Protein AF-A0A3A4PNU7-F1 (afdb_monomer_lite)

Radius of gyration: 18.16 Å; chains: 1; bounding box: 37×36×49 Å

Secondary structure (DSSP, 8-state):
----HHHHHHHHHHHHHHHHHHHHSSS--HHHHHHHHHHHHHHHHHHHHHHHHHHHHHHHHS-HHHHHHHHHHHHHHHHHHHHHS-S------

Structure (mmCIF, N/CA/C/O backbone):
data_AF-A0A3A4PNU7-F1
#
_entry.id   AF-A0A3A4PNU7-F1
#
loop_
_atom_site.group_PDB
_atom_site.id
_atom_site.type_symbol
_atom_site.label_atom_id
_atom_site.label_alt_id
_atom_site.label_comp_id
_atom_site.label_asym_id
_atom_site.label_entity_id
_atom_site.label_seq_id
_atom_site.pdbx_PDB_ins_code
_atom_site.Cartn_x
_atom_site.Cartn_y
_atom_site.Cartn_z
_atom_site.occupancy
_atom_site.B_iso_or_equiv
_atom_site.auth_seq_id
_atom_site.auth_comp_id
_atom_site.auth_asym_id
_atom_site.auth_atom_id
_atom_site.pdbx_PDB_model_num
ATOM 1 N N . MET A 1 1 ? 14.406 -14.915 -0.365 1.00 39.78 1 MET A N 1
ATOM 2 C CA . MET A 1 1 ? 12.944 -15.035 -0.160 1.00 39.78 1 MET A CA 1
ATOM 3 C C . MET A 1 1 ? 12.220 -14.282 -1.271 1.00 39.78 1 MET A C 1
ATOM 5 O O . MET A 1 1 ? 12.291 -13.060 -1.291 1.00 39.78 1 MET A O 1
ATOM 9 N N . ARG A 1 2 ? 11.593 -14.981 -2.230 1.00 46.28 2 ARG A N 1
ATOM 10 C CA . ARG A 1 2 ? 10.769 -14.363 -3.287 1.00 46.28 2 ARG A CA 1
ATOM 11 C C . ARG A 1 2 ? 9.304 -14.440 -2.850 1.00 46.28 2 ARG A C 1
ATOM 13 O O . ARG A 1 2 ? 8.682 -15.471 -3.051 1.00 46.28 2 ARG A O 1
ATOM 20 N N . GLY A 1 3 ? 8.793 -13.394 -2.207 1.00 55.84 3 GLY A N 1
ATOM 21 C CA . GLY A 1 3 ? 7.343 -13.216 -2.085 1.00 55.84 3 GLY A CA 1
ATOM 22 C C . GLY A 1 3 ? 6.834 -12.640 -3.399 1.00 55.84 3 GLY A C 1
ATOM 23 O O . GLY A 1 3 ? 7.395 -11.656 -3.884 1.00 55.84 3 GLY A O 1
ATOM 24 N N . THR A 1 4 ? 5.857 -13.285 -4.025 1.00 65.19 4 THR A N 1
ATOM 25 C CA . THR A 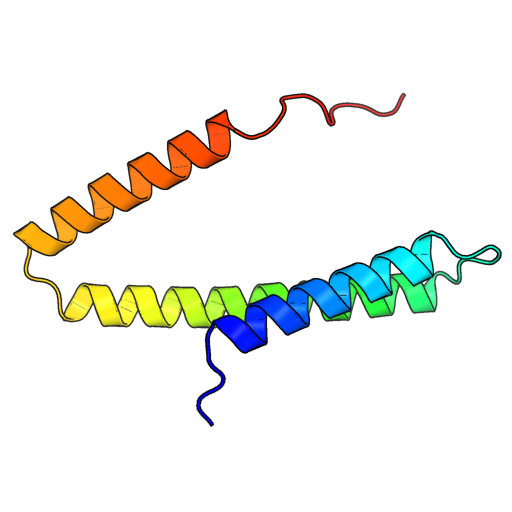1 4 ? 5.311 -12.829 -5.312 1.00 65.19 4 THR A CA 1
ATOM 26 C C . THR A 1 4 ? 4.486 -11.545 -5.129 1.00 65.19 4 THR A C 1
ATOM 28 O O . THR A 1 4 ? 3.891 -11.348 -4.072 1.00 65.19 4 THR A O 1
ATOM 31 N N . CYS A 1 5 ? 4.393 -10.666 -6.144 1.00 67.44 5 CYS A N 1
ATOM 32 C CA . CYS A 1 5 ? 3.578 -9.431 -6.069 1.00 67.44 5 CYS A CA 1
ATOM 33 C C . CYS A 1 5 ? 2.133 -9.689 -5.598 1.00 67.44 5 CYS A C 1
ATOM 35 O O . CYS A 1 5 ? 1.516 -8.840 -4.959 1.00 67.44 5 CYS A O 1
ATOM 37 N N . ARG A 1 6 ? 1.600 -10.884 -5.880 1.00 76.69 6 ARG A N 1
ATOM 38 C CA . ARG A 1 6 ? 0.277 -11.328 -5.436 1.00 76.69 6 ARG A CA 1
ATOM 39 C C . ARG A 1 6 ? 0.164 -11.410 -3.912 1.00 76.69 6 ARG A C 1
ATOM 41 O O . ARG A 1 6 ? -0.827 -10.949 -3.357 1.00 76.69 6 ARG A O 1
ATOM 48 N N . GLU A 1 7 ? 1.163 -11.970 -3.239 1.00 79.62 7 GLU A N 1
ATOM 49 C CA . GLU A 1 7 ? 1.168 -12.111 -1.778 1.00 79.62 7 GLU A CA 1
ATOM 50 C C . GLU A 1 7 ? 1.195 -10.751 -1.075 1.00 79.62 7 GLU A C 1
ATOM 52 O O . GLU A 1 7 ? 0.584 -10.583 -0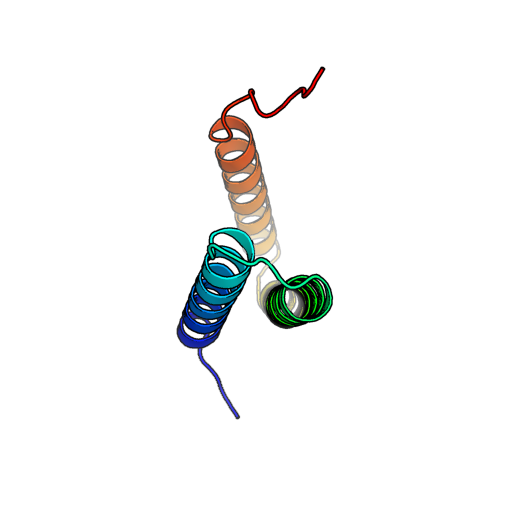.022 1.00 79.62 7 GLU A O 1
ATOM 57 N N . GLU A 1 8 ? 1.871 -9.759 -1.658 1.00 80.19 8 GLU A N 1
ATOM 58 C CA . GLU A 1 8 ? 1.926 -8.408 -1.088 1.00 80.19 8 GLU A CA 1
ATOM 59 C C . GLU A 1 8 ? 0.577 -7.702 -1.159 1.00 80.19 8 GLU A C 1
ATOM 61 O O . GLU A 1 8 ? 0.139 -7.102 -0.178 1.00 80.19 8 GLU A O 1
ATOM 66 N N . ILE A 1 9 ? -0.112 -7.833 -2.294 1.00 81.94 9 ILE A N 1
ATOM 67 C CA . ILE A 1 9 ? -1.454 -7.278 -2.480 1.00 81.94 9 ILE A CA 1
ATOM 68 C C . ILE A 1 9 ? -2.428 -7.910 -1.483 1.00 81.94 9 ILE A C 1
ATOM 70 O O . ILE A 1 9 ? -3.162 -7.186 -0.811 1.00 81.94 9 ILE A O 1
ATOM 74 N N . VAL A 1 10 ? -2.397 -9.240 -1.330 1.00 86.75 10 VAL A N 1
ATOM 75 C CA . VAL A 1 10 ? -3.235 -9.950 -0.348 1.00 86.75 10 VAL A CA 1
ATOM 76 C C . VAL A 1 10 ? -2.977 -9.418 1.065 1.00 86.75 10 VAL A C 1
ATOM 78 O O . VAL A 1 10 ? -3.921 -9.056 1.764 1.00 86.75 10 VAL A O 1
ATOM 81 N N . ARG A 1 11 ? -1.710 -9.236 1.457 1.00 88.88 11 ARG A N 1
ATOM 82 C CA . ARG A 1 11 ? -1.349 -8.692 2.779 1.00 88.88 11 ARG A CA 1
ATOM 83 C C . ARG A 1 11 ? -1.830 -7.260 3.006 1.00 88.88 11 ARG A C 1
ATOM 85 O O . ARG A 1 11 ? -2.157 -6.910 4.142 1.00 88.88 11 ARG A O 1
ATOM 92 N N . ILE A 1 12 ? -1.827 -6.416 1.972 1.00 92.38 12 ILE A N 1
ATOM 93 C CA . ILE A 1 12 ? -2.355 -5.045 2.052 1.00 92.38 12 ILE A CA 1
ATOM 94 C C . ILE A 1 12 ? -3.873 -5.083 2.248 1.00 92.38 12 ILE A C 1
ATOM 96 O O . ILE A 1 12 ? -4.388 -4.363 3.104 1.00 92.38 12 ILE A O 1
ATOM 100 N N . VAL A 1 13 ? -4.581 -5.945 1.511 1.00 93.38 13 VAL A N 1
ATOM 101 C CA . VAL A 1 13 ? -6.036 -6.124 1.650 1.00 93.38 13 VAL A CA 1
ATOM 102 C C . VAL A 1 13 ? -6.392 -6.609 3.054 1.00 93.38 13 VAL A C 1
ATOM 104 O O . VAL A 1 13 ? -7.212 -5.980 3.715 1.00 93.38 13 VAL A O 1
ATOM 107 N N . GLU A 1 14 ? -5.719 -7.642 3.562 1.00 93.69 14 GLU A N 1
ATOM 108 C CA . GLU A 1 14 ? -5.924 -8.141 4.929 1.00 93.69 14 GLU A CA 1
ATOM 109 C C . GLU A 1 14 ? -5.727 -7.037 5.978 1.00 93.69 14 GLU A C 1
ATOM 111 O O . GLU A 1 14 ? -6.542 -6.868 6.882 1.00 93.69 14 GLU A O 1
ATOM 116 N N . LYS A 1 15 ? -4.661 -6.237 5.854 1.00 93.94 15 LYS A N 1
ATOM 117 C CA . LYS A 1 15 ? -4.376 -5.137 6.795 1.00 93.94 15 LYS A CA 1
ATOM 118 C C . LYS A 1 15 ? -5.394 -4.010 6.708 1.00 93.94 15 LYS A C 1
ATOM 120 O O . LYS A 1 15 ? -5.696 -3.392 7.728 1.00 93.94 15 LYS A O 1
ATOM 125 N N . ARG A 1 16 ? -5.923 -3.747 5.514 1.00 95.75 16 ARG A N 1
ATOM 126 C CA . ARG A 1 16 ? -7.013 -2.794 5.313 1.00 95.75 16 ARG A CA 1
ATOM 127 C C . ARG A 1 16 ? -8.287 -3.273 5.999 1.00 95.75 16 ARG A C 1
ATOM 129 O O . ARG A 1 16 ? -8.924 -2.464 6.666 1.00 95.75 16 ARG A O 1
ATOM 136 N N . GLU A 1 17 ? -8.629 -4.553 5.876 1.00 95.88 17 GLU A N 1
ATOM 137 C CA . GLU A 1 17 ? -9.791 -5.116 6.568 1.00 95.88 17 GLU A CA 1
ATOM 138 C C . GLU A 1 17 ? -9.613 -5.067 8.086 1.00 95.88 17 GLU A C 1
ATOM 140 O O . GLU A 1 17 ? -10.508 -4.608 8.784 1.00 95.88 17 GLU A O 1
ATOM 145 N N . VAL A 1 18 ? -8.424 -5.386 8.606 1.00 95.12 18 VAL A N 1
ATOM 146 C CA . VAL A 1 18 ? -8.131 -5.242 10.043 1.00 95.12 18 VAL A CA 1
ATOM 147 C C . VAL A 1 18 ? -8.330 -3.800 10.515 1.00 95.12 18 VAL A C 1
ATOM 149 O O . VAL A 1 18 ? -8.986 -3.579 11.530 1.00 95.12 18 VAL A O 1
ATOM 152 N N . LEU A 1 19 ? -7.797 -2.809 9.790 1.00 96.50 19 LEU A N 1
ATOM 153 C CA . LEU A 1 19 ? -8.015 -1.401 10.131 1.00 96.50 19 LEU A CA 1
ATOM 154 C C . LEU A 1 19 ? -9.506 -1.048 10.095 1.00 96.50 19 LEU A C 1
ATOM 156 O O . LEU A 1 19 ? -10.000 -0.402 11.015 1.00 96.50 19 LEU A O 1
ATOM 160 N N . ARG A 1 20 ? -10.229 -1.501 9.067 1.00 96.25 20 ARG A N 1
ATOM 161 C CA . ARG A 1 20 ? -11.672 -1.288 8.947 1.00 96.25 20 ARG A CA 1
ATOM 162 C C . ARG A 1 20 ? -12.421 -1.868 10.148 1.00 96.25 20 ARG A C 1
ATOM 164 O O . ARG A 1 20 ? -13.237 -1.164 10.729 1.00 96.25 20 ARG A O 1
ATOM 171 N N . THR A 1 21 ? -12.125 -3.102 10.547 1.00 96.44 21 THR A N 1
ATOM 172 C CA . THR A 1 21 ? -12.742 -3.745 11.714 1.00 96.44 21 THR A CA 1
ATOM 173 C C . THR A 1 21 ? -12.477 -2.960 12.996 1.00 96.44 21 THR A C 1
ATOM 175 O O . THR A 1 21 ? -13.400 -2.749 13.771 1.00 96.44 21 THR A O 1
ATOM 178 N N . GLN A 1 22 ? -11.249 -2.474 13.209 1.00 94.75 22 GLN A N 1
ATOM 179 C CA . GLN A 1 22 ? -10.914 -1.682 14.403 1.00 94.75 22 GLN A CA 1
ATOM 180 C C . GLN A 1 22 ? -11.625 -0.322 14.441 1.00 94.75 22 GLN A C 1
ATOM 182 O O . GLN A 1 22 ? -11.900 0.189 15.520 1.00 94.75 22 GLN A O 1
ATOM 18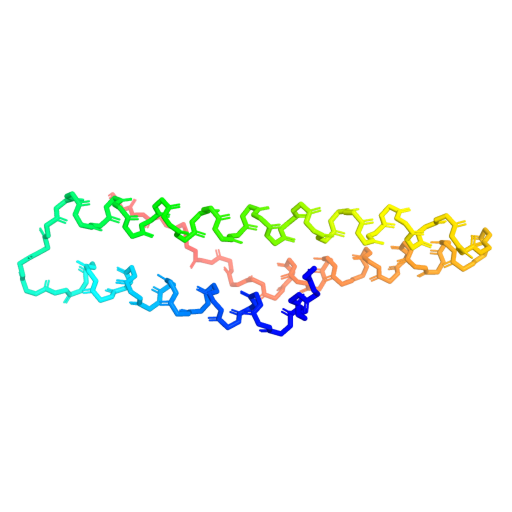7 N N . VAL A 1 23 ? -11.915 0.267 13.279 1.00 96.12 23 VAL A N 1
ATOM 188 C CA . VAL A 1 23 ? -12.640 1.544 13.176 1.00 96.12 23 VAL A CA 1
ATOM 189 C C . VAL A 1 23 ? -14.149 1.360 13.354 1.00 96.12 23 VAL A C 1
ATOM 191 O O . VAL A 1 23 ? -14.798 2.240 13.904 1.00 96.12 23 VAL A O 1
ATOM 194 N N . LEU A 1 24 ? -14.706 0.243 12.879 1.00 97.00 24 LEU A N 1
ATOM 195 C CA . LEU A 1 24 ? -16.155 -0.004 12.854 1.00 97.00 24 LEU A CA 1
ATOM 196 C C . LEU A 1 24 ? -16.676 -0.828 14.041 1.00 97.00 24 LEU A C 1
ATOM 198 O O . LEU A 1 24 ? -17.854 -1.170 14.066 1.00 97.00 24 LEU A O 1
ATOM 202 N N . THR A 1 25 ? -15.816 -1.189 14.991 1.00 95.19 25 THR A N 1
ATOM 203 C CA . THR A 1 25 ? -16.232 -1.893 16.211 1.00 95.19 25 THR A CA 1
ATOM 204 C C . THR A 1 25 ? -17.041 -0.972 17.131 1.00 95.19 25 THR A C 1
ATOM 206 O O . THR A 1 25 ? -16.872 0.243 17.087 1.00 95.19 25 THR A O 1
ATOM 209 N N . GLU A 1 26 ? -17.882 -1.549 17.993 1.00 94.06 26 GLU A N 1
ATOM 210 C CA . GLU A 1 26 ? -18.760 -0.796 18.909 1.00 94.06 26 GLU A CA 1
ATOM 211 C C . GLU A 1 26 ? -17.982 0.083 19.906 1.00 94.06 26 GLU A C 1
ATOM 213 O O . GLU A 1 26 ? -18.378 1.211 20.182 1.00 94.06 26 GLU A O 1
ATOM 218 N N . GLU A 1 27 ? -16.830 -0.399 20.383 1.00 95.62 27 GLU A N 1
ATOM 219 C CA . GLU A 1 27 ? -15.922 0.337 21.272 1.00 95.62 27 GLU A CA 1
ATOM 220 C C . GLU A 1 27 ? -14.545 0.553 20.611 1.00 95.62 27 GLU A C 1
ATOM 222 O O . GLU A 1 27 ? -13.598 -0.210 20.854 1.00 95.62 27 GLU A O 1
ATOM 227 N N . PRO A 1 28 ? -14.397 1.559 19.729 1.00 92.12 28 PRO A N 1
ATOM 228 C CA . PRO A 1 28 ? -13.148 1.799 19.016 1.00 92.12 28 PRO A CA 1
ATOM 229 C C . PRO A 1 28 ? -12.037 2.236 19.977 1.00 92.12 28 PRO A C 1
ATOM 231 O O . PRO A 1 28 ? -12.121 3.266 20.644 1.00 92.12 28 PRO A O 1
ATOM 234 N N . LYS A 1 29 ? -10.944 1.467 20.017 1.00 96.94 29 LYS A N 1
ATOM 235 C CA . LYS A 1 29 ? -9.766 1.775 20.843 1.00 96.94 29 LYS A CA 1
ATOM 236 C C . LYS A 1 29 ? -8.717 2.499 20.011 1.00 96.94 29 LYS A C 1
ATOM 238 O O . LYS A 1 29 ? -8.146 1.914 19.089 1.00 96.94 29 LYS A O 1
ATOM 243 N N . GLU A 1 30 ? -8.398 3.739 20.381 1.00 96.62 30 GLU A N 1
ATOM 244 C CA . GLU A 1 30 ? -7.453 4.591 19.642 1.00 96.62 30 GLU A CA 1
ATOM 245 C C . GLU A 1 30 ? -6.118 3.885 19.358 1.00 96.62 30 GLU A C 1
ATOM 247 O O . GLU A 1 30 ? -5.644 3.860 18.220 1.00 96.62 30 GLU A O 1
ATOM 252 N N . VAL A 1 31 ? -5.532 3.253 20.379 1.00 97.75 31 VAL A N 1
ATOM 253 C CA . VAL A 1 31 ? -4.248 2.547 20.260 1.00 97.75 31 VAL A CA 1
ATOM 254 C C . VAL A 1 31 ? -4.320 1.427 19.215 1.00 97.75 31 VAL A C 1
ATOM 256 O O . VAL A 1 31 ? -3.391 1.259 18.423 1.00 97.75 31 VAL A O 1
ATOM 259 N N . ALA A 1 32 ? -5.431 0.687 19.162 1.00 95.31 32 ALA A N 1
ATOM 260 C CA . ALA A 1 32 ? -5.612 -0.410 18.216 1.00 95.31 32 ALA A CA 1
ATOM 261 C C . ALA A 1 32 ? -5.774 0.096 16.774 1.00 95.31 32 ALA A C 1
ATOM 263 O O . ALA A 1 32 ? -5.158 -0.455 15.856 1.00 95.31 32 ALA A O 1
ATOM 264 N N . ILE A 1 33 ? -6.521 1.189 16.581 1.00 96.75 33 ILE A N 1
ATOM 265 C CA . ILE A 1 33 ? -6.693 1.845 15.277 1.00 96.75 33 ILE A CA 1
ATOM 266 C C . ILE A 1 33 ? -5.351 2.375 14.768 1.00 96.75 33 ILE A C 1
ATOM 268 O O . ILE A 1 33 ? -4.955 2.069 13.640 1.00 96.75 33 ILE A O 1
ATOM 272 N N . ARG A 1 34 ? -4.607 3.116 15.601 1.00 97.75 34 ARG A N 1
ATOM 273 C CA . ARG A 1 34 ? -3.290 3.657 15.223 1.00 97.75 34 ARG A CA 1
ATOM 274 C C . ARG A 1 34 ? -2.304 2.546 14.871 1.00 97.75 34 ARG A C 1
ATOM 276 O O . ARG A 1 34 ? -1.587 2.657 13.877 1.00 97.75 34 ARG A O 1
ATOM 283 N N . LEU A 1 35 ? -2.297 1.451 15.633 1.00 97.69 35 LEU A N 1
ATOM 284 C CA . LEU A 1 35 ? -1.441 0.299 15.353 1.00 97.69 35 LEU A CA 1
ATOM 285 C C . LEU A 1 35 ? -1.809 -0.386 14.027 1.00 97.69 35 LEU A C 1
ATOM 287 O O . LEU A 1 35 ? -0.917 -0.745 13.253 1.00 97.69 35 LEU A O 1
ATOM 291 N N . ALA A 1 36 ? -3.101 -0.569 13.744 1.00 95.94 36 ALA A N 1
ATOM 292 C CA . ALA A 1 36 ? -3.563 -1.139 12.480 1.00 95.94 36 ALA A CA 1
ATOM 293 C C . ALA A 1 36 ? -3.211 -0.231 11.287 1.00 95.94 36 ALA A C 1
ATOM 295 O O . ALA A 1 36 ? -2.712 -0.721 10.271 1.00 95.94 36 ALA A O 1
ATOM 296 N N . ALA A 1 37 ? -3.373 1.086 11.439 1.00 96.56 37 ALA A N 1
ATOM 297 C CA . ALA A 1 37 ? -3.011 2.073 10.425 1.00 96.56 37 ALA A CA 1
ATOM 298 C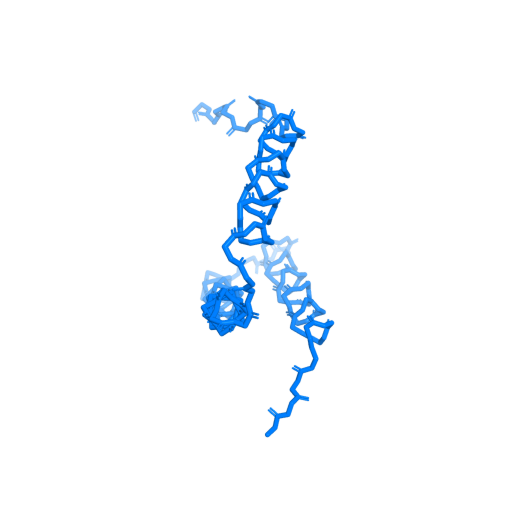 C . ALA A 1 37 ? -1.503 2.067 10.135 1.00 96.56 37 ALA A C 1
ATOM 300 O O . ALA A 1 37 ? -1.105 2.004 8.972 1.00 96.56 37 ALA A O 1
ATOM 301 N N . ALA A 1 38 ? -0.660 2.036 11.172 1.00 97.50 38 ALA A N 1
ATOM 302 C CA . ALA A 1 38 ? 0.791 1.943 11.014 1.00 97.50 38 ALA A CA 1
ATOM 303 C C . ALA A 1 38 ? 1.209 0.658 10.277 1.00 97.50 38 ALA A C 1
ATOM 305 O O . ALA A 1 38 ? 2.049 0.693 9.376 1.00 97.50 38 ALA A O 1
ATOM 306 N N . LYS A 1 39 ? 0.585 -0.482 10.608 1.00 95.69 39 LYS A N 1
ATOM 307 C CA . LYS A 1 39 ? 0.837 -1.764 9.928 1.00 95.69 39 LYS A CA 1
ATOM 308 C C . LYS A 1 39 ? 0.432 -1.726 8.453 1.00 95.69 39 LYS A C 1
ATOM 310 O O . LYS A 1 39 ? 1.169 -2.256 7.621 1.00 95.69 39 LYS A O 1
ATOM 315 N N . LEU A 1 40 ? -0.713 -1.123 8.128 1.00 96.62 40 LEU A N 1
ATOM 316 C CA . LEU A 1 40 ? -1.162 -0.951 6.745 1.00 96.62 40 LEU A CA 1
ATOM 317 C C . LEU A 1 40 ? -0.218 -0.028 5.965 1.00 96.62 40 LEU A C 1
ATOM 319 O O . LEU A 1 40 ? 0.249 -0.407 4.893 1.00 96.62 40 LEU A O 1
ATOM 323 N N . GLY A 1 41 ? 0.112 1.139 6.524 1.00 95.12 41 GLY A N 1
ATOM 324 C CA . GLY A 1 41 ? 1.028 2.100 5.908 1.00 95.12 41 GLY A CA 1
ATOM 325 C C . GLY A 1 41 ? 2.400 1.491 5.621 1.00 95.12 41 GLY A C 1
ATOM 326 O O . GLY A 1 41 ? 2.917 1.639 4.516 1.00 95.12 41 GLY A O 1
ATOM 327 N N . LYS A 1 42 ? 2.943 0.711 6.566 1.00 95.44 42 LYS A N 1
ATOM 328 C CA . LYS A 1 42 ? 4.189 -0.037 6.358 1.00 95.44 42 LYS A CA 1
ATOM 329 C C . LYS A 1 42 ? 4.087 -1.010 5.181 1.00 95.44 42 LYS A C 1
ATOM 331 O O . LYS A 1 42 ? 4.963 -1.009 4.326 1.00 95.44 42 LYS A O 1
ATOM 336 N N . ALA A 1 43 ? 3.019 -1.807 5.104 1.00 92.81 43 ALA A N 1
ATOM 337 C CA . ALA A 1 43 ? 2.845 -2.770 4.014 1.00 92.81 43 ALA A CA 1
ATOM 338 C C . ALA A 1 43 ? 2.753 -2.091 2.636 1.00 92.81 43 ALA A C 1
ATOM 340 O O . ALA A 1 43 ? 3.314 -2.596 1.666 1.00 92.81 43 ALA A O 1
ATOM 341 N N . ILE A 1 44 ? 2.088 -0.934 2.557 1.00 93.62 44 ILE A N 1
ATOM 342 C CA . ILE A 1 44 ? 2.035 -0.120 1.336 1.00 93.62 44 ILE A CA 1
ATOM 343 C C . ILE A 1 44 ? 3.431 0.412 0.982 1.00 93.62 44 ILE A C 1
ATOM 345 O O . ILE A 1 44 ? 3.847 0.311 -0.171 1.00 93.62 44 ILE A O 1
ATOM 349 N N . GLY A 1 45 ? 4.165 0.944 1.963 1.00 91.12 45 GLY A N 1
ATOM 350 C CA . GLY A 1 45 ? 5.526 1.447 1.767 1.00 91.12 45 GLY A CA 1
ATOM 351 C C . GLY A 1 45 ? 6.492 0.368 1.275 1.00 91.12 45 GLY A C 1
ATOM 352 O O . GLY A 1 45 ? 7.197 0.576 0.289 1.00 91.12 45 GLY A O 1
ATOM 353 N N . ASP A 1 46 ? 6.469 -0.811 1.900 1.00 91.00 46 ASP A N 1
ATOM 354 C CA . ASP A 1 46 ? 7.304 -1.953 1.516 1.00 91.00 46 ASP A CA 1
ATOM 355 C C . ASP A 1 46 ? 7.026 -2.387 0.062 1.00 91.00 46 ASP A C 1
ATOM 357 O O . ASP A 1 46 ? 7.961 -2.608 -0.716 1.00 91.00 46 ASP A O 1
ATOM 361 N N . ALA A 1 47 ? 5.749 -2.443 -0.336 1.00 89.12 47 ALA A N 1
ATOM 362 C CA . ALA A 1 47 ? 5.353 -2.762 -1.707 1.00 89.12 47 ALA A CA 1
ATOM 363 C C . ALA A 1 47 ? 5.804 -1.681 -2.706 1.00 89.12 47 ALA A C 1
ATOM 365 O O . ALA A 1 47 ? 6.288 -2.001 -3.794 1.00 89.12 47 ALA A O 1
ATOM 366 N N . ALA A 1 48 ? 5.712 -0.399 -2.339 1.00 88.12 48 ALA A N 1
ATOM 367 C CA . ALA A 1 48 ? 6.169 0.708 -3.179 1.00 88.12 48 ALA A CA 1
ATOM 368 C C . ALA A 1 48 ? 7.691 0.678 -3.408 1.00 88.12 48 ALA A C 1
ATOM 370 O O . ALA A 1 48 ? 8.150 0.889 -4.532 1.00 88.12 48 ALA A O 1
ATOM 371 N N . VAL A 1 49 ? 8.477 0.355 -2.376 1.00 89.31 49 VAL A N 1
ATOM 372 C CA . VAL A 1 49 ? 9.939 0.192 -2.485 1.00 89.31 49 VAL A CA 1
ATOM 373 C C . VAL A 1 49 ? 10.302 -0.983 -3.399 1.00 89.31 49 VAL A C 1
ATOM 375 O O . VAL A 1 49 ? 11.223 -0.895 -4.217 1.00 89.31 49 VAL A O 1
ATOM 378 N N . LYS A 1 50 ? 9.563 -2.091 -3.316 1.00 85.94 50 LYS A N 1
ATOM 379 C CA . LYS A 1 50 ? 9.763 -3.225 -4.229 1.00 85.94 50 LYS A CA 1
ATOM 380 C C . LYS A 1 50 ? 9.400 -2.867 -5.662 1.00 85.94 50 LYS A C 1
ATOM 382 O O . LYS A 1 50 ? 10.181 -3.151 -6.569 1.00 85.94 50 LYS A O 1
ATOM 387 N N . ALA A 1 51 ? 8.272 -2.194 -5.866 1.00 84.88 51 ALA A N 1
ATOM 388 C CA . ALA A 1 51 ? 7.852 -1.729 -7.181 1.00 84.88 51 ALA A CA 1
ATOM 389 C C . ALA A 1 51 ? 8.885 -0.776 -7.803 1.00 84.88 51 ALA A C 1
ATOM 391 O O . ALA A 1 51 ? 9.242 -0.946 -8.968 1.00 84.88 51 ALA A O 1
ATOM 392 N N . SER A 1 52 ? 9.428 0.174 -7.034 1.00 84.19 52 SER A N 1
ATOM 393 C CA . SER A 1 52 ? 10.458 1.092 -7.536 1.00 84.19 52 SER A CA 1
ATOM 394 C C . SER A 1 52 ? 11.738 0.357 -7.940 1.00 84.19 52 SER A C 1
ATOM 396 O O . SER A 1 52 ? 12.320 0.661 -8.982 1.00 84.19 52 SER A O 1
ATOM 398 N N . THR A 1 53 ? 12.129 -0.670 -7.182 1.00 85.06 53 THR A N 1
ATOM 399 C CA . THR A 1 53 ? 13.270 -1.536 -7.513 1.00 85.06 53 THR A CA 1
ATOM 400 C C . THR A 1 53 ? 13.026 -2.311 -8.809 1.00 85.06 53 THR A C 1
ATOM 402 O O . THR A 1 53 ? 13.898 -2.349 -9.676 1.00 85.06 53 THR A O 1
ATOM 405 N N . VAL A 1 54 ? 11.831 -2.884 -8.985 1.00 83.62 54 VAL A N 1
ATOM 406 C CA . VAL A 1 54 ? 11.448 -3.593 -10.218 1.00 83.62 54 VAL A CA 1
ATOM 407 C C . VAL A 1 54 ? 11.467 -2.652 -11.421 1.00 83.62 54 VAL A C 1
ATOM 409 O O . VAL A 1 54 ? 12.028 -3.008 -12.453 1.00 83.62 54 VAL A O 1
ATOM 412 N N . VAL A 1 55 ? 10.926 -1.438 -11.295 1.00 83.50 55 VAL A N 1
ATOM 413 C CA . VAL A 1 55 ? 10.940 -0.439 -12.378 1.00 83.50 55 VAL A CA 1
ATOM 414 C C . VAL A 1 55 ? 12.367 -0.011 -12.718 1.00 83.50 55 VAL A C 1
ATOM 416 O O . VAL A 1 55 ? 12.709 0.070 -13.897 1.00 83.50 55 VAL A O 1
ATOM 419 N N . LYS A 1 56 ? 13.212 0.235 -11.708 1.00 82.25 56 LYS A N 1
ATOM 420 C CA . LYS A 1 56 ? 14.620 0.602 -11.907 1.00 82.25 56 LYS A CA 1
ATOM 421 C C . LYS A 1 56 ? 15.369 -0.487 -12.675 1.00 82.25 56 LYS A C 1
ATOM 423 O O . LYS A 1 56 ? 16.021 -0.178 -13.667 1.00 82.25 56 LYS A O 1
ATOM 428 N N . ASN A 1 57 ? 15.236 -1.740 -12.248 1.00 82.44 57 ASN A N 1
ATOM 429 C CA . ASN A 1 57 ? 15.904 -2.870 -12.892 1.00 82.44 57 ASN A CA 1
ATOM 430 C C . ASN A 1 57 ? 15.325 -3.142 -14.287 1.00 82.44 57 ASN A C 1
ATOM 432 O O . ASN A 1 57 ? 16.073 -3.395 -15.222 1.00 82.44 57 ASN A O 1
ATOM 436 N N . GLY A 1 58 ? 14.004 -3.035 -14.451 1.00 80.25 58 GLY A N 1
ATOM 437 C CA . GLY A 1 58 ? 13.337 -3.206 -15.740 1.00 80.25 58 GLY A CA 1
ATOM 438 C C . GLY A 1 58 ? 13.816 -2.190 -16.772 1.00 80.25 58 GLY A C 1
ATOM 439 O O . GLY A 1 58 ? 14.188 -2.578 -17.873 1.00 80.25 58 GLY A O 1
ATOM 440 N N . ARG A 1 59 ? 13.909 -0.903 -16.404 1.00 77.19 59 ARG A N 1
ATOM 441 C CA . ARG A 1 59 ? 14.401 0.161 -17.299 1.00 77.19 59 ARG A CA 1
ATOM 442 C C . ARG A 1 59 ? 15.824 -0.074 -17.809 1.00 77.19 59 ARG A C 1
ATOM 444 O O . ARG A 1 59 ? 16.123 0.355 -18.912 1.00 77.19 59 ARG A O 1
ATOM 451 N N . GLN A 1 60 ? 16.677 -0.751 -17.041 1.00 82.56 60 GLN A N 1
ATOM 452 C CA . GLN A 1 60 ? 18.050 -1.066 -17.457 1.00 82.56 60 GLN A CA 1
ATOM 453 C C . GLN A 1 60 ? 18.128 -2.169 -18.524 1.00 82.56 60 GLN A C 1
ATOM 455 O O . GLN A 1 60 ? 19.158 -2.306 -19.174 1.00 82.56 60 GLN A O 1
ATOM 460 N N . ILE A 1 61 ? 17.064 -2.960 -18.690 1.00 87.19 61 ILE A N 1
ATOM 461 C CA . ILE A 1 61 ? 17.007 -4.091 -19.629 1.00 87.19 61 ILE A CA 1
ATOM 462 C C . ILE A 1 61 ? 16.315 -3.685 -20.942 1.00 87.19 61 ILE A C 1
ATOM 464 O O . ILE A 1 61 ? 16.470 -4.353 -21.961 1.00 87.19 61 ILE A O 1
ATOM 468 N N . LEU A 1 62 ? 15.548 -2.591 -20.935 1.00 84.88 62 LEU A N 1
ATOM 469 C CA . LEU A 1 62 ? 14.846 -2.106 -22.119 1.00 84.88 62 LEU A CA 1
ATOM 470 C C . LEU A 1 62 ? 15.806 -1.400 -23.080 1.00 84.88 62 LEU A C 1
ATOM 472 O O . LEU A 1 62 ? 16.650 -0.602 -22.674 1.00 84.88 62 LEU A O 1
ATOM 476 N N . THR A 1 63 ? 15.609 -1.633 -24.375 1.00 89.06 63 THR A N 1
ATOM 477 C CA . THR A 1 63 ? 16.166 -0.761 -25.419 1.00 89.06 63 THR A CA 1
ATOM 478 C C . THR A 1 63 ? 15.532 0.639 -25.347 1.00 89.06 63 THR A C 1
ATOM 480 O O . THR A 1 63 ? 14.434 0.777 -24.795 1.00 89.06 63 THR A O 1
ATOM 483 N N . PRO A 1 64 ? 16.158 1.683 -25.923 1.00 87.44 64 PRO A N 1
ATOM 484 C CA . PRO A 1 64 ? 15.607 3.042 -25.900 1.00 87.44 64 PRO A CA 1
ATOM 485 C C . PRO A 1 64 ? 14.162 3.130 -26.417 1.00 87.44 64 PRO A C 1
ATOM 487 O O . PRO A 1 64 ? 13.298 3.708 -25.761 1.00 87.44 64 PRO A O 1
ATOM 490 N N . GLU A 1 65 ? 13.865 2.462 -27.532 1.00 88.06 65 GLU A N 1
ATOM 491 C CA . GLU A 1 65 ? 12.525 2.431 -28.137 1.00 88.06 65 GLU A CA 1
ATOM 492 C C . GLU A 1 65 ? 11.492 1.713 -27.251 1.00 88.06 65 GLU A C 1
ATOM 494 O O . GLU A 1 65 ? 10.318 2.089 -27.194 1.00 88.06 65 GLU A O 1
ATOM 499 N N . GLN A 1 66 ? 11.907 0.666 -26.529 1.00 87.81 66 GLN A N 1
ATOM 500 C CA . GLN A 1 66 ? 11.040 -0.027 -25.573 1.00 87.81 66 GLN A CA 1
ATOM 501 C C . GLN A 1 66 ? 10.808 0.806 -24.307 1.00 87.81 66 GLN A C 1
ATOM 503 O O . GLN A 1 66 ? 9.705 0.778 -23.757 1.00 87.81 66 GLN A O 1
ATOM 508 N N . ALA A 1 67 ? 11.817 1.553 -23.852 1.00 85.56 67 ALA A N 1
ATOM 509 C CA . ALA A 1 67 ? 11.698 2.455 -22.712 1.00 85.56 67 ALA A CA 1
ATOM 510 C C . ALA A 1 67 ? 10.702 3.591 -22.997 1.00 85.56 67 ALA A C 1
ATOM 512 O O . ALA A 1 67 ? 9.868 3.895 -22.143 1.00 85.56 67 ALA A O 1
ATOM 513 N N . GLU A 1 68 ? 10.718 4.146 -24.210 1.00 88.00 68 GLU A N 1
ATOM 514 C CA . GLU A 1 68 ? 9.771 5.182 -24.632 1.00 88.00 68 GLU A CA 1
ATOM 515 C C . GLU A 1 68 ? 8.326 4.655 -24.666 1.00 88.00 68 GLU A C 1
ATOM 517 O O . GLU A 1 68 ? 7.417 5.251 -24.082 1.00 88.00 68 GLU A O 1
ATOM 522 N N . LYS A 1 69 ? 8.102 3.475 -25.264 1.00 88.38 69 LYS A N 1
ATOM 523 C CA . LYS A 1 69 ? 6.780 2.820 -25.265 1.00 88.38 69 LYS A CA 1
ATOM 524 C C . LYS A 1 69 ? 6.284 2.518 -23.850 1.00 88.38 69 LYS A C 1
ATOM 526 O O . LYS A 1 69 ? 5.095 2.668 -23.561 1.00 88.38 69 LYS A O 1
ATOM 531 N N . TRP A 1 70 ? 7.187 2.103 -22.963 1.00 86.75 70 TRP A N 1
ATOM 532 C CA . TRP A 1 70 ? 6.873 1.864 -21.558 1.00 86.75 70 TRP A CA 1
ATOM 533 C C . TRP A 1 70 ? 6.432 3.144 -20.843 1.00 86.75 70 TRP A C 1
ATOM 535 O O . TRP A 1 70 ? 5.446 3.125 -20.105 1.00 86.75 70 TRP A O 1
ATOM 545 N N . GLU A 1 71 ? 7.114 4.263 -21.080 1.00 87.19 71 GLU A N 1
ATOM 546 C CA . GLU A 1 71 ? 6.769 5.561 -20.498 1.00 87.19 71 GLU A CA 1
ATOM 547 C C . GLU A 1 71 ? 5.412 6.078 -20.990 1.00 87.19 71 GLU A C 1
ATOM 549 O O . GLU A 1 71 ? 4.578 6.493 -20.179 1.00 87.19 71 GLU A O 1
ATOM 554 N N . GLN A 1 72 ? 5.138 5.970 -22.291 1.00 89.44 72 GLN A N 1
ATOM 555 C CA . GLN A 1 72 ? 3.837 6.322 -22.865 1.00 89.44 72 GLN A CA 1
ATOM 556 C C . GLN A 1 72 ? 2.701 5.497 -22.239 1.00 89.44 72 GLN A C 1
ATOM 558 O O . GLN A 1 72 ? 1.670 6.052 -21.845 1.00 89.44 72 GLN A O 1
ATOM 563 N N . LEU A 1 73 ? 2.900 4.182 -22.085 1.00 88.38 73 LEU A N 1
ATOM 564 C CA . LEU A 1 73 ? 1.931 3.299 -21.436 1.00 88.38 73 LEU A CA 1
ATOM 565 C C . LEU A 1 73 ? 1.705 3.688 -19.967 1.00 88.38 73 LEU A C 1
ATOM 567 O O . LEU A 1 73 ? 0.557 3.793 -19.530 1.00 88.38 73 LEU A O 1
ATOM 571 N N . PHE A 1 74 ? 2.778 3.946 -19.216 1.00 84.62 74 PHE A N 1
ATOM 572 C CA . PHE A 1 74 ? 2.694 4.361 -17.814 1.00 84.62 74 PHE A C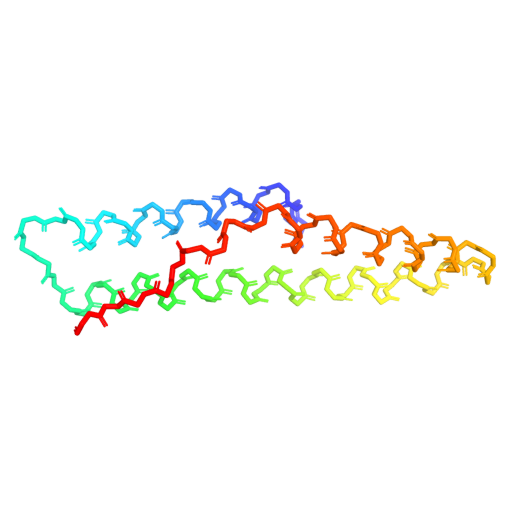A 1
ATOM 573 C C 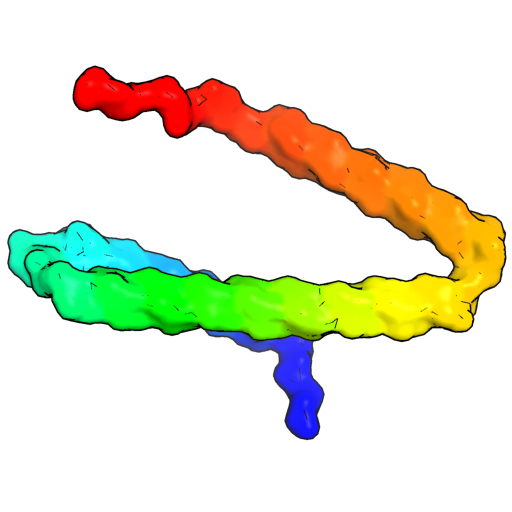. PHE A 1 74 ? 1.930 5.676 -17.645 1.00 84.62 74 PHE A C 1
ATOM 575 O O . PHE A 1 74 ? 1.079 5.797 -16.761 1.00 84.62 74 PHE A O 1
ATOM 582 N N . ASN A 1 75 ? 2.201 6.650 -18.513 1.00 85.94 75 ASN A N 1
ATOM 583 C CA . ASN A 1 75 ? 1.526 7.943 -18.506 1.00 85.94 75 ASN A CA 1
ATOM 584 C C . ASN A 1 75 ? 0.034 7.789 -18.813 1.00 85.94 75 ASN A C 1
ATOM 586 O O . ASN A 1 75 ? -0.791 8.334 -18.083 1.00 85.94 75 ASN A O 1
ATOM 590 N N . LYS A 1 76 ? -0.320 6.966 -19.806 1.00 89.56 76 LYS A N 1
ATOM 591 C CA . LYS A 1 76 ? -1.717 6.659 -20.134 1.00 89.56 76 LYS A CA 1
ATOM 592 C C . LYS A 1 76 ? -2.454 6.001 -18.966 1.00 89.56 76 LYS A C 1
ATOM 594 O O . LYS A 1 76 ? -3.556 6.429 -18.631 1.00 89.56 76 LYS A O 1
ATOM 599 N N . ILE A 1 77 ? -1.855 4.993 -18.325 1.00 86.12 77 ILE A N 1
ATOM 600 C CA . ILE A 1 77 ? -2.450 4.310 -17.163 1.00 86.12 77 ILE A CA 1
ATOM 601 C C . ILE A 1 77 ? -2.672 5.299 -16.016 1.00 86.12 77 ILE A C 1
ATOM 603 O O . ILE A 1 77 ? -3.751 5.322 -15.429 1.00 86.12 77 ILE A O 1
ATOM 607 N N . ARG A 1 78 ? -1.683 6.149 -15.724 1.00 82.31 78 ARG A N 1
ATOM 608 C CA . ARG A 1 78 ? -1.781 7.185 -14.688 1.00 82.31 78 ARG A CA 1
ATOM 609 C C . ARG A 1 78 ? -2.930 8.157 -14.959 1.00 82.31 78 ARG A C 1
ATOM 611 O O . ARG A 1 78 ? -3.708 8.424 -14.047 1.00 82.31 78 ARG A O 1
ATOM 618 N N . THR A 1 79 ? -3.067 8.640 -16.192 1.00 84.31 79 THR A N 1
ATOM 619 C CA . THR A 1 79 ? -4.164 9.536 -16.587 1.00 84.31 79 THR A CA 1
ATOM 620 C C . THR A 1 79 ? -5.526 8.854 -16.476 1.00 84.31 79 THR A C 1
ATOM 622 O O . THR A 1 79 ? -6.452 9.437 -15.920 1.00 84.31 79 THR A O 1
ATOM 625 N N . LEU A 1 80 ? -5.655 7.609 -16.947 1.00 81.31 80 LEU A N 1
ATOM 626 C CA . LEU A 1 80 ? -6.899 6.841 -16.829 1.00 81.31 80 LEU A CA 1
ATOM 627 C C . LEU A 1 80 ? -7.282 6.609 -15.366 1.00 81.31 80 LEU A C 1
ATOM 629 O O . LEU A 1 80 ? -8.444 6.758 -15.000 1.00 81.31 80 LEU A O 1
ATOM 633 N N . TRP A 1 81 ? -6.303 6.295 -14.518 1.00 75.75 81 TRP A N 1
ATOM 634 C CA . TRP A 1 81 ? -6.530 6.102 -13.092 1.00 75.75 81 TRP A CA 1
ATOM 635 C C . TRP A 1 81 ? -7.005 7.391 -12.413 1.00 75.75 81 TRP A C 1
ATOM 637 O O . TRP A 1 81 ? -7.996 7.365 -11.685 1.00 75.75 81 TRP A O 1
ATOM 647 N N . GLN A 1 82 ? -6.372 8.529 -12.718 1.00 75.25 82 GLN A N 1
ATOM 648 C CA . GLN A 1 82 ? -6.803 9.849 -12.245 1.00 75.25 82 GLN A CA 1
ATOM 649 C C . GLN A 1 82 ? -8.219 10.202 -12.719 1.00 75.25 82 GLN A C 1
ATOM 651 O O . GLN A 1 82 ? -9.013 10.700 -11.929 1.00 75.25 82 GLN A O 1
ATOM 656 N N . ALA A 1 83 ? -8.555 9.902 -13.975 1.00 78.62 83 ALA A N 1
ATOM 657 C CA . ALA A 1 83 ? -9.883 10.146 -14.536 1.00 78.62 83 ALA A CA 1
ATOM 658 C C . ALA A 1 83 ? -10.967 9.219 -13.952 1.00 78.62 83 ALA A C 1
ATOM 660 O O . ALA A 1 83 ? -12.129 9.604 -13.872 1.00 78.62 83 ALA A O 1
ATOM 661 N N . SER A 1 84 ? -10.598 8.005 -13.532 1.00 73.69 84 SER A N 1
ATOM 662 C CA . SER A 1 84 ? -11.513 7.031 -12.917 1.00 73.69 84 SER A CA 1
ATOM 663 C C . SER A 1 84 ? -11.783 7.272 -11.423 1.00 73.69 84 SER A C 1
ATOM 665 O O . SER A 1 84 ? -12.634 6.602 -10.837 1.00 73.69 84 SER A O 1
ATOM 667 N N . MET A 1 85 ? -11.076 8.217 -10.792 1.00 58.41 85 MET A N 1
ATOM 668 C CA . MET A 1 85 ? -11.322 8.608 -9.403 1.00 58.41 85 MET A CA 1
ATOM 669 C C . MET A 1 85 ? -12.596 9.461 -9.310 1.00 58.41 85 MET A C 1
ATOM 671 O O . MET A 1 85 ? -12.669 10.508 -9.954 1.00 58.41 85 MET A O 1
ATOM 675 N N . PRO A 1 86 ? -13.601 9.087 -8.495 1.00 54.03 86 PRO A N 1
ATOM 676 C CA . PRO A 1 86 ? -14.767 9.936 -8.288 1.00 54.03 86 PRO A CA 1
ATOM 677 C C . PRO A 1 86 ? -14.347 11.252 -7.616 1.00 54.03 86 PRO A C 1
ATOM 679 O O . PRO A 1 86 ? -13.755 11.247 -6.538 1.00 54.03 86 PRO A O 1
ATOM 682 N N . ALA A 1 87 ? -14.708 12.385 -8.226 1.00 57.09 87 ALA A N 1
ATOM 683 C CA . ALA A 1 87 ? -14.346 13.744 -7.803 1.00 57.09 87 ALA A CA 1
ATOM 684 C C . ALA A 1 87 ? -14.934 14.207 -6.447 1.00 57.09 87 ALA A C 1
ATOM 686 O O . ALA A 1 87 ? -14.855 15.385 -6.118 1.00 57.09 87 ALA A O 1
ATOM 687 N N . LYS A 1 88 ? -15.535 13.324 -5.638 1.00 49.50 88 LYS A N 1
ATOM 688 C CA . LYS A 1 88 ? -16.160 13.693 -4.358 1.00 49.50 88 LYS A CA 1
ATOM 689 C C . LYS A 1 88 ? -15.699 12.804 -3.209 1.00 49.50 88 LYS A C 1
ATOM 691 O O . LYS A 1 88 ? -16.310 11.793 -2.875 1.00 49.50 88 LYS A O 1
ATOM 696 N N . ARG A 1 89 ? -14.625 13.260 -2.567 1.00 48.09 89 ARG A N 1
ATOM 697 C CA . ARG A 1 89 ? -14.426 13.153 -1.114 1.00 48.09 89 ARG A CA 1
ATOM 698 C C . ARG A 1 89 ? -13.801 14.462 -0.580 1.00 48.09 89 ARG A C 1
ATOM 700 O O . ARG A 1 89 ? -12.830 14.446 0.158 1.00 48.09 89 ARG A O 1
ATOM 707 N N . GLN A 1 90 ? -14.343 15.587 -1.046 1.00 42.34 90 GLN A N 1
ATOM 708 C CA . GLN A 1 90 ? -14.266 16.942 -0.479 1.00 42.34 90 GLN A CA 1
ATOM 709 C C . GLN A 1 90 ? -15.732 17.233 -0.088 1.00 42.34 90 GLN A C 1
ATOM 711 O O . GLN A 1 90 ? -16.595 17.028 -0.940 1.00 42.34 90 GLN A O 1
ATOM 716 N N . GLU A 1 91 ? -16.157 17.545 1.137 1.00 34.94 91 GLU A N 1
ATOM 717 C CA . GLU A 1 91 ? -15.548 18.054 2.379 1.00 34.94 91 GLU A CA 1
ATOM 718 C C . GLU A 1 91 ? -16.394 17.533 3.569 1.00 34.94 91 GLU A C 1
ATOM 720 O O . GLU A 1 91 ? -17.576 17.232 3.363 1.00 34.94 91 GLU A O 1
ATOM 725 N N . PRO A 1 92 ? -15.881 17.422 4.806 1.00 37.72 92 PRO A N 1
ATOM 726 C CA . PRO A 1 92 ? -16.752 17.552 5.970 1.00 37.72 92 PRO A CA 1
ATOM 727 C C . PRO A 1 92 ? -17.025 19.048 6.257 1.00 37.72 92 PRO A C 1
ATOM 729 O O . PRO A 1 92 ? -16.116 19.854 6.040 1.00 37.72 92 PRO A O 1
ATOM 732 N N . PRO A 1 93 ? -18.230 19.428 6.730 1.00 51.12 93 PRO A N 1
ATOM 733 C CA . PRO A 1 93 ? -18.423 20.716 7.398 1.00 51.12 93 PRO A CA 1
ATOM 734 C C . PRO A 1 93 ? -17.580 20.818 8.678 1.00 51.12 93 PRO A C 1
ATOM 736 O O . PRO A 1 93 ? -17.300 19.759 9.294 1.00 51.12 93 PRO A O 1
#

Sequence (93 aa):
MRGTCREEIVRIVEKREVLRTQVLTEEPKEVAIRLAAAKLGKAIGDAAVKASTVVKNGRQILTPEQAEKWEQLFNKIRTLWQASMPAKRQEPP

Foldseek 3Di:
DDDDLVNLVVQLVVLVVQLVCLVPDPDRDPVSNVVSVVSNVVSVVVSVVVVVVVVVVVCVPDDPVRNVVVVVVVVVVVVVVVVPDPPDPDDDD

pLDDT: mean 83.34, std 15.46, range [34.94, 97.75]